Protein AF-A0A536R3E7-F1 (afdb_monomer)

Nearest PDB structures (foldseek):
  7yye-assembly2_B  TM=6.154E-01  e=4.261E-02  Homo sapiens
  7yz8-assembly5_E  TM=5.855E-01  e=5.672E-02  Homo sapiens
  4rci-assembly3_C  TM=5.746E-01  e=7.996E-02  Homo sapiens
  7yye-assembly4_D  TM=5.654E-01  e=6.735E-02  Homo sapiens
  7yz8-assembly11_K  TM=5.691E-01  e=7.131E-02  Homo sapiens

Mean predicted aligned error: 3.0 Å

Solvent-accessible surface area (backbone atoms only — not comparable to full-atom values): 5501 Å² total; per-residue (Å²): 133,62,65,24,30,45,31,41,35,53,63,67,60,49,48,33,33,50,71,61,82,36,55,58,50,65,27,82,75,67,77,90,74,53,65,28,46,31,36,39,25,31,68,96,64,54,28,27,44,29,37,30,34,37,41,54,77,75,49,82,48,101,69,22,29,34,21,43,49,42,77,55,40,67,45,96,63,68,40,57,36,58,85,64,79,29,97,59,76,48,96,51,56,43,81,31,78,64,128

Secondary structure (DSSP, 8-state):
--EEEEEEE-HHHHHHHHHTS--EEEESS--SS-SEEEEEEETTTTEEEEEEEE-----EETTEEEEEEEEEEEEEEEEEGGGGT-SS--SSEEEEE--

Structure (mmCIF, N/CA/C/O backbone):
data_AF-A0A536R3E7-F1
#
_entry.id   AF-A0A536R3E7-F1
#
loop_
_atom_site.group_PDB
_atom_site.id
_atom_site.type_symbol
_atom_site.label_atom_id
_atom_site.label_alt_id
_atom_site.label_comp_id
_atom_site.label_asym_id
_atom_site.label_entity_id
_atom_site.label_seq_id
_atom_site.pdbx_PDB_ins_code
_atom_site.Cartn_x
_atom_site.Cartn_y
_atom_site.Cartn_z
_atom_site.occupancy
_atom_site.B_iso_or_equiv
_atom_site.auth_seq_id
_atom_site.auth_comp_id
_atom_site.auth_asym_id
_atom_site.auth_atom_id
_atom_site.pdbx_PDB_model_num
ATOM 1 N N . MET A 1 1 ? -7.382 -17.157 9.575 1.00 54.38 1 MET A N 1
ATOM 2 C CA . MET A 1 1 ? -7.484 -15.692 9.427 1.00 54.38 1 MET A CA 1
ATOM 3 C C . MET A 1 1 ? -6.561 -15.306 8.294 1.00 54.38 1 MET A C 1
ATOM 5 O O . MET A 1 1 ? -5.419 -15.756 8.303 1.00 54.38 1 MET A O 1
ATOM 9 N N . SER A 1 2 ? -7.065 -14.626 7.272 1.00 70.38 2 SER A N 1
ATOM 10 C CA . SER A 1 2 ? -6.238 -14.140 6.169 1.00 70.38 2 SER A CA 1
ATOM 11 C C . SER A 1 2 ? -5.465 -12.905 6.628 1.00 70.38 2 SER A C 1
ATOM 13 O O . SER A 1 2 ? -5.978 -12.070 7.372 1.00 70.38 2 SER A O 1
ATOM 15 N N . GLU A 1 3 ? -4.195 -12.827 6.244 1.00 88.44 3 GLU A N 1
ATOM 16 C CA . GLU A 1 3 ? -3.344 -11.682 6.554 1.00 88.44 3 GLU A CA 1
ATOM 17 C C . GLU A 1 3 ? -3.345 -10.715 5.370 1.00 88.44 3 GLU A C 1
ATOM 19 O O . GLU A 1 3 ? -3.132 -11.111 4.221 1.00 88.44 3 GLU A O 1
ATOM 24 N N . ALA A 1 4 ? -3.547 -9.436 5.665 1.00 95.69 4 ALA A N 1
ATOM 25 C CA . ALA A 1 4 ? -3.390 -8.340 4.724 1.00 95.69 4 ALA A CA 1
ATOM 26 C C . ALA A 1 4 ? -2.126 -7.537 5.058 1.00 95.69 4 ALA A C 1
ATOM 28 O O . ALA A 1 4 ? -1.440 -7.767 6.058 1.00 95.69 4 ALA A O 1
ATOM 29 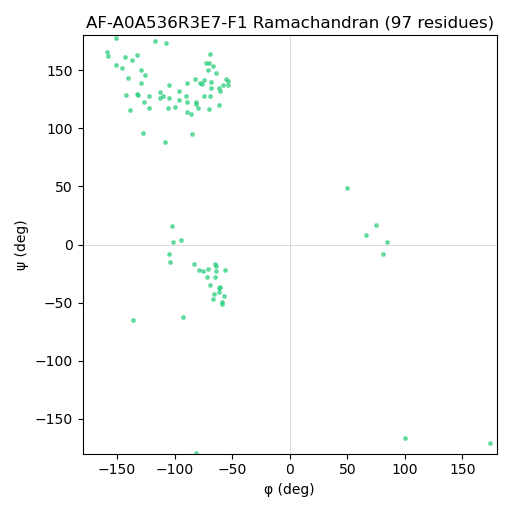N N . ILE A 1 5 ? -1.791 -6.583 4.197 1.00 97.00 5 ILE A N 1
ATOM 30 C CA . ILE A 1 5 ? -0.595 -5.761 4.328 1.00 97.00 5 ILE A CA 1
ATOM 31 C C . ILE A 1 5 ? -1.006 -4.296 4.374 1.00 97.00 5 ILE A C 1
ATOM 33 O O . ILE A 1 5 ? -1.656 -3.811 3.459 1.00 97.00 5 ILE A O 1
ATOM 37 N N . VAL A 1 6 ? -0.558 -3.543 5.374 1.00 97.81 6 VAL A N 1
ATOM 38 C CA . VAL A 1 6 ? -0.508 -2.080 5.256 1.00 97.81 6 VAL A CA 1
ATOM 39 C C . VAL A 1 6 ? 0.809 -1.715 4.589 1.00 97.81 6 VAL A C 1
ATOM 41 O O . VAL A 1 6 ? 1.885 -1.921 5.158 1.00 97.81 6 VAL A O 1
ATOM 44 N N . LEU A 1 7 ? 0.721 -1.203 3.365 1.00 97.88 7 LEU A N 1
ATOM 45 C CA . LEU A 1 7 ? 1.838 -0.873 2.494 1.00 97.88 7 LEU A CA 1
ATOM 46 C C . LEU A 1 7 ? 2.119 0.630 2.549 1.00 97.88 7 LEU A C 1
ATOM 48 O O . LEU A 1 7 ? 1.280 1.438 2.159 1.00 97.88 7 LEU A O 1
ATOM 52 N N . ALA A 1 8 ? 3.316 1.010 2.991 1.00 98.06 8 ALA A N 1
ATOM 53 C CA . ALA A 1 8 ? 3.759 2.396 2.918 1.00 98.06 8 ALA A CA 1
ATOM 54 C C . ALA A 1 8 ? 4.127 2.753 1.478 1.00 98.06 8 ALA A C 1
ATOM 56 O O . ALA A 1 8 ? 4.922 2.051 0.841 1.00 98.06 8 ALA A O 1
ATOM 57 N N . ILE A 1 9 ? 3.554 3.840 0.975 1.00 98.00 9 ILE A N 1
ATOM 58 C CA . ILE A 1 9 ? 3.678 4.269 -0.417 1.00 98.00 9 ILE A CA 1
ATOM 59 C C . ILE A 1 9 ? 3.696 5.803 -0.509 1.00 98.00 9 ILE A C 1
ATOM 61 O O . ILE A 1 9 ? 3.166 6.491 0.363 1.00 98.00 9 ILE A O 1
ATOM 65 N N . SER A 1 10 ? 4.342 6.361 -1.537 1.00 97.50 10 SER A N 1
ATOM 66 C CA . SER A 1 10 ? 4.257 7.802 -1.818 1.00 97.50 10 SER A CA 1
ATOM 67 C C . SER A 1 10 ? 2.885 8.1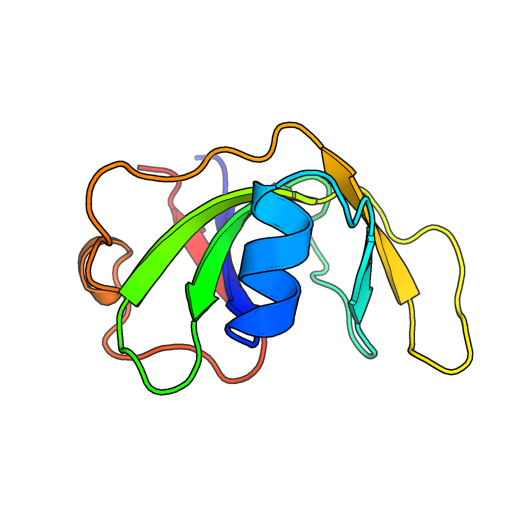67 -2.386 1.00 97.50 10 SER A C 1
ATOM 69 O O . SER A 1 10 ? 2.220 7.326 -2.987 1.00 97.50 10 SER A O 1
ATOM 71 N N . ALA A 1 11 ? 2.476 9.430 -2.236 1.00 97.38 11 ALA A N 1
ATOM 72 C CA . ALA A 1 11 ? 1.206 9.911 -2.780 1.00 97.38 11 ALA A CA 1
ATOM 73 C C . ALA A 1 11 ? 1.115 9.691 -4.301 1.00 97.38 11 ALA A C 1
ATOM 75 O O . ALA A 1 11 ? 0.125 9.156 -4.781 1.00 97.38 11 ALA A O 1
ATOM 76 N N . GLU A 1 12 ? 2.187 10.007 -5.032 1.00 97.50 12 GLU A N 1
ATOM 77 C CA . GLU A 1 12 ? 2.288 9.829 -6.487 1.00 97.50 12 GLU A CA 1
ATOM 78 C C . GLU A 1 12 ? 2.099 8.368 -6.924 1.00 97.50 12 GLU A C 1
ATOM 80 O O . GLU A 1 12 ? 1.286 8.075 -7.795 1.00 97.50 12 GLU A O 1
ATOM 85 N N . ASN A 1 13 ? 2.810 7.423 -6.297 1.00 97.44 13 ASN A N 1
ATOM 86 C CA . ASN A 1 13 ? 2.688 6.013 -6.671 1.00 97.44 13 ASN A CA 1
ATOM 87 C C . ASN A 1 13 ? 1.320 5.442 -6.284 1.00 97.44 13 ASN A C 1
ATOM 89 O O . ASN A 1 13 ? 0.795 4.589 -6.996 1.00 97.44 13 ASN A O 1
ATOM 93 N N . ALA A 1 14 ? 0.755 5.888 -5.159 1.00 97.88 14 ALA A N 1
ATOM 94 C CA . ALA A 1 14 ? -0.575 5.472 -4.742 1.00 97.88 14 ALA A CA 1
ATOM 95 C C . ALA A 1 14 ? -1.639 5.987 -5.719 1.00 97.88 14 ALA A C 1
ATOM 97 O O . ALA A 1 14 ? -2.514 5.220 -6.107 1.00 97.88 14 ALA A O 1
ATOM 98 N N . GLU A 1 15 ? -1.523 7.240 -6.164 1.00 97.81 15 GLU A N 1
ATOM 99 C CA . GLU A 1 15 ? -2.396 7.824 -7.181 1.00 97.81 15 GLU A CA 1
ATOM 100 C C . GLU A 1 15 ? -2.326 7.032 -8.488 1.00 97.81 15 GLU A C 1
ATOM 102 O O . GLU A 1 15 ? -3.358 6.558 -8.952 1.00 97.81 15 GLU A O 1
ATOM 107 N N . ALA A 1 16 ? -1.118 6.781 -9.004 1.00 98.19 16 ALA A N 1
ATOM 108 C CA . ALA A 1 16 ? -0.912 6.036 -10.245 1.00 98.19 16 ALA A CA 1
ATOM 109 C C . ALA A 1 16 ? -1.450 4.592 -10.180 1.00 98.19 16 ALA A C 1
ATOM 111 O O . ALA A 1 16 ? -1.994 4.075 -11.153 1.00 98.19 16 ALA A O 1
ATOM 112 N N . ILE A 1 17 ? -1.322 3.917 -9.031 1.00 98.00 17 ILE A N 1
ATOM 113 C CA . ILE A 1 17 ? -1.916 2.585 -8.833 1.00 98.00 17 ILE A CA 1
ATOM 114 C C . ILE A 1 17 ? -3.445 2.669 -8.836 1.00 98.00 17 ILE A C 1
ATOM 116 O O . ILE A 1 17 ? -4.117 1.862 -9.474 1.00 98.00 17 ILE A O 1
ATOM 120 N N . LEU A 1 18 ? -4.005 3.629 -8.101 1.00 97.81 18 LEU A N 1
ATOM 121 C CA . LEU A 1 18 ? -5.448 3.752 -7.908 1.00 97.81 18 LEU A CA 1
ATOM 122 C C . LEU A 1 18 ? -6.180 4.305 -9.137 1.00 97.81 18 LEU A C 1
ATOM 124 O O . LEU A 1 18 ? -7.382 4.075 -9.257 1.00 97.81 18 LEU A O 1
ATOM 128 N N . SER A 1 19 ? -5.486 5.021 -10.025 1.00 96.94 19 SER A N 1
ATOM 129 C CA . SER A 1 19 ? -5.985 5.440 -11.341 1.00 96.94 19 SER A CA 1
ATOM 130 C C . SER A 1 19 ? -5.834 4.351 -12.410 1.00 96.94 19 SER A C 1
ATOM 132 O O . SER A 1 19 ? -6.484 4.423 -13.449 1.00 96.94 19 SER A O 1
ATOM 134 N N . GLY A 1 20 ? -5.006 3.331 -12.158 1.00 95.81 20 GLY A N 1
ATOM 135 C CA . GLY A 1 20 ? -4.688 2.273 -13.118 1.00 95.81 20 GLY A CA 1
ATOM 136 C C . GLY A 1 20 ? -3.562 2.624 -14.096 1.00 95.81 20 GLY A C 1
ATOM 137 O O . GLY A 1 20 ? -3.216 1.795 -14.932 1.00 95.81 20 GLY A O 1
ATOM 138 N N . GLU A 1 21 ? -2.946 3.803 -13.978 1.00 96.88 21 GLU A N 1
ATOM 139 C CA . GLU A 1 21 ? -1.753 4.188 -14.751 1.00 96.88 21 GLU A CA 1
ATOM 140 C C . GLU A 1 21 ? -0.535 3.312 -14.430 1.00 96.88 21 GLU A C 1
ATOM 142 O O . GLU A 1 21 ? 0.399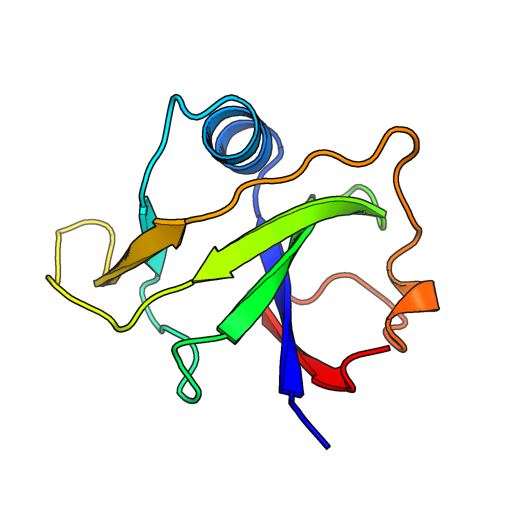 3.202 -15.227 1.00 96.88 21 GLU A O 1
ATOM 147 N N . ARG A 1 22 ? -0.535 2.684 -13.251 1.00 94.94 22 ARG A N 1
ATOM 148 C CA . ARG A 1 22 ? 0.532 1.810 -12.780 1.00 94.94 22 ARG A CA 1
ATOM 149 C C . ARG A 1 22 ? -0.004 0.452 -12.351 1.00 94.94 22 ARG A C 1
ATOM 151 O O . ARG A 1 22 ? -0.773 0.336 -11.403 1.00 94.94 22 ARG A O 1
ATOM 158 N N . ASP A 1 23 ? 0.527 -0.587 -12.980 1.00 96.00 23 ASP A N 1
ATOM 159 C CA . ASP A 1 23 ? 0.169 -1.991 -12.761 1.00 96.00 23 ASP A CA 1
ATOM 160 C C . ASP A 1 23 ? 1.174 -2.756 -11.880 1.00 96.00 23 ASP A C 1
ATOM 162 O O . ASP A 1 23 ? 1.025 -3.959 -11.672 1.00 96.00 23 ASP A O 1
ATOM 166 N N . ARG A 1 24 ? 2.225 -2.092 -11.374 1.00 95.75 24 ARG A N 1
ATOM 167 C CA . ARG A 1 24 ? 3.311 -2.737 -10.612 1.00 95.75 24 ARG A CA 1
ATOM 168 C C . ARG A 1 24 ? 3.830 -1.898 -9.448 1.00 95.75 24 ARG A C 1
ATOM 170 O O . ARG A 1 24 ? 4.298 -0.774 -9.644 1.00 95.75 24 ARG A O 1
ATOM 177 N N . ASP A 1 25 ? 3.904 -2.477 -8.254 1.00 95.50 25 ASP A N 1
ATOM 178 C CA . ASP A 1 25 ? 4.672 -1.925 -7.129 1.00 95.50 25 ASP A CA 1
ATOM 179 C C . ASP A 1 25 ? 6.108 -2.467 -7.175 1.00 95.50 25 ASP A C 1
ATOM 181 O O . ASP A 1 25 ? 6.323 -3.632 -7.493 1.00 95.50 25 ASP A O 1
ATOM 185 N N . HIS A 1 26 ? 7.110 -1.628 -6.910 1.00 94.81 26 HIS A N 1
ATOM 186 C CA . HIS A 1 26 ? 8.514 -2.054 -6.956 1.00 94.81 26 HIS A CA 1
ATOM 187 C C . HIS A 1 26 ? 9.115 -2.034 -5.553 1.00 94.81 26 HIS A C 1
ATOM 189 O O . HIS A 1 26 ? 9.082 -1.008 -4.871 1.00 94.81 26 HIS A O 1
ATOM 195 N N . ARG A 1 27 ? 9.690 -3.162 -5.120 1.00 93.75 27 ARG A N 1
ATOM 196 C CA . ARG A 1 27 ? 10.239 -3.329 -3.767 1.00 93.75 27 ARG A CA 1
ATOM 197 C C . ARG A 1 27 ? 11.623 -3.950 -3.799 1.00 93.75 27 ARG A C 1
ATOM 199 O O . ARG A 1 27 ? 11.825 -5.029 -4.342 1.00 93.75 27 ARG A O 1
ATOM 206 N N . ARG A 1 28 ? 12.579 -3.333 -3.098 1.00 93.06 28 ARG A N 1
ATOM 207 C CA . ARG A 1 28 ? 13.886 -3.965 -2.838 1.00 93.06 28 ARG A CA 1
ATOM 208 C C . ARG A 1 28 ? 13.738 -5.254 -2.021 1.00 93.06 28 ARG A C 1
ATOM 210 O O . ARG A 1 28 ? 14.397 -6.243 -2.318 1.00 93.06 28 ARG A O 1
ATOM 217 N N . PHE A 1 29 ? 12.861 -5.231 -1.018 1.00 92.62 29 PHE A N 1
ATOM 218 C CA . PHE A 1 29 ? 12.540 -6.370 -0.158 1.00 92.62 29 PHE A CA 1
ATOM 219 C C . PHE A 1 29 ? 11.018 -6.570 -0.142 1.00 92.62 29 PHE A C 1
ATOM 221 O O . PHE A 1 29 ? 10.329 -5.846 0.586 1.00 92.62 29 PHE A O 1
ATOM 228 N N . PRO A 1 30 ? 10.480 -7.472 -0.979 1.00 93.12 30 PRO A N 1
ATOM 229 C CA . PRO A 1 30 ? 9.044 -7.703 -1.045 1.00 93.12 30 PRO A CA 1
ATOM 230 C C . PRO A 1 30 ? 8.519 -8.402 0.224 1.00 93.12 30 PRO A C 1
ATOM 232 O O . PRO A 1 30 ? 9.285 -9.076 0.924 1.00 93.12 30 PRO A O 1
ATOM 235 N N . PRO A 1 31 ? 7.218 -8.259 0.539 1.00 94.06 31 PRO A N 1
ATOM 236 C CA . PRO A 1 31 ? 6.558 -9.099 1.530 1.00 94.06 31 PRO A CA 1
ATOM 237 C C . PRO A 1 31 ? 6.749 -10.588 1.221 1.00 94.06 31 PRO A C 1
ATOM 239 O O . PRO A 1 31 ? 6.718 -11.005 0.069 1.00 94.06 31 PRO A O 1
ATOM 242 N N . LYS A 1 32 ? 6.956 -11.395 2.263 1.00 93.38 32 LYS A N 1
ATOM 243 C CA . LYS A 1 32 ? 7.174 -12.846 2.135 1.00 93.38 32 LYS A CA 1
ATOM 244 C C . LYS A 1 32 ? 5.881 -13.634 1.913 1.00 93.38 32 LYS A C 1
ATOM 246 O O . LYS A 1 32 ? 5.947 -14.767 1.459 1.00 93.38 32 LYS A O 1
ATOM 251 N N . LYS A 1 33 ? 4.735 -13.063 2.289 1.00 93.88 33 LYS A N 1
ATOM 252 C CA . LYS A 1 33 ? 3.412 -13.678 2.150 1.00 93.88 33 LYS A CA 1
ATOM 253 C C . LYS A 1 33 ? 2.663 -12.940 1.043 1.00 93.88 33 LYS A C 1
ATOM 255 O O . LYS A 1 33 ? 2.027 -11.921 1.298 1.00 93.88 33 LYS A O 1
ATOM 260 N N . LEU A 1 34 ? 2.852 -13.409 -0.184 1.00 93.69 34 LEU A N 1
ATOM 261 C CA . LEU A 1 34 ? 2.197 -12.933 -1.401 1.00 93.69 34 LEU A CA 1
ATOM 262 C C . LEU A 1 34 ? 1.615 -14.158 -2.133 1.00 93.69 34 LEU A C 1
ATOM 264 O O . LEU A 1 34 ? 2.190 -15.236 -1.990 1.00 93.69 34 LEU A O 1
ATOM 268 N N . PRO A 1 35 ? 0.509 -14.021 -2.885 1.00 95.25 35 PRO A N 1
ATOM 269 C CA . PRO A 1 35 ? -0.262 -12.796 -3.102 1.00 95.25 35 PRO A CA 1
ATOM 270 C C . PRO A 1 35 ? -1.048 -12.356 -1.855 1.00 95.25 35 PRO A C 1
ATOM 272 O O . PRO A 1 35 ? -1.452 -13.184 -1.042 1.00 95.25 35 PRO A O 1
ATOM 275 N N . ALA A 1 36 ? -1.263 -11.048 -1.695 1.00 96.31 36 ALA A N 1
ATOM 276 C CA . ALA A 1 36 ? -1.975 -10.497 -0.538 1.00 96.31 36 ALA A CA 1
ATOM 277 C C . ALA A 1 36 ? -2.714 -9.193 -0.862 1.00 96.31 36 ALA A C 1
ATOM 279 O O . ALA A 1 36 ? -2.315 -8.437 -1.753 1.00 96.31 36 ALA A O 1
ATOM 280 N N . ARG A 1 37 ? -3.769 -8.891 -0.094 1.00 97.56 37 ARG A N 1
ATOM 281 C CA . ARG A 1 37 ? -4.381 -7.557 -0.093 1.00 97.56 37 ARG A CA 1
ATOM 282 C C . ARG A 1 37 ? -3.424 -6.551 0.539 1.00 97.56 37 ARG A C 1
ATOM 284 O O . ARG A 1 37 ? -2.857 -6.808 1.598 1.00 97.56 37 ARG A O 1
ATOM 291 N N . ALA A 1 38 ? -3.274 -5.401 -0.104 1.00 98.00 38 ALA A N 1
ATOM 292 C CA . ALA A 1 38 ? -2.451 -4.298 0.350 1.00 98.00 38 ALA A CA 1
ATOM 293 C C . ALA A 1 38 ? -3.283 -3.021 0.513 1.00 98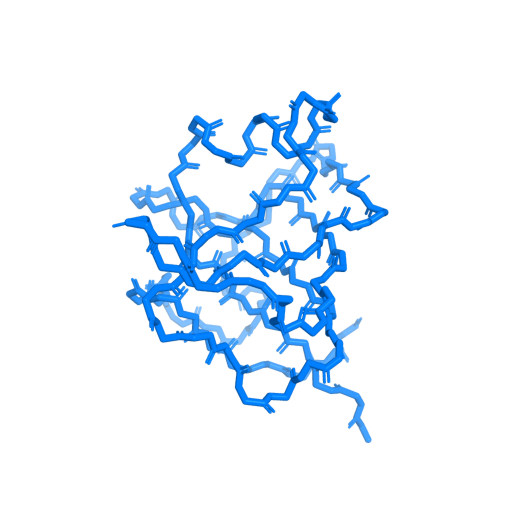.00 38 ALA A C 1
ATOM 295 O O . ALA A 1 38 ? -3.811 -2.482 -0.45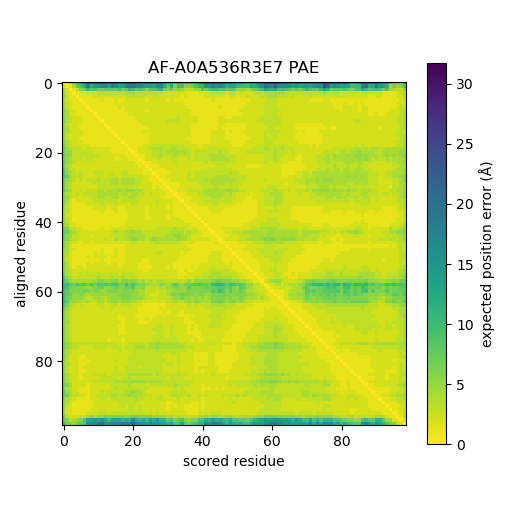6 1.00 98.00 38 ALA A O 1
ATOM 296 N N . TYR A 1 39 ? -3.351 -2.515 1.738 1.00 98.38 39 TYR A N 1
ATOM 297 C CA . TYR A 1 39 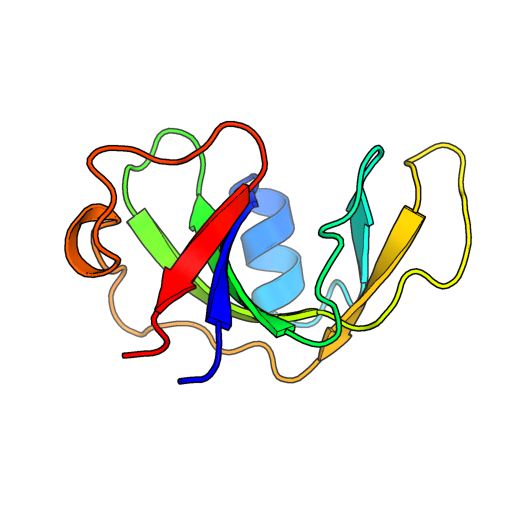? -3.879 -1.205 2.090 1.00 98.38 39 TYR A CA 1
ATOM 298 C C . TYR A 1 39 ? -2.808 -0.140 1.845 1.00 98.38 39 TYR A C 1
ATOM 300 O O . TYR A 1 39 ? -1.720 -0.194 2.422 1.00 98.38 39 TYR A O 1
ATOM 308 N N . LEU A 1 40 ? -3.101 0.832 0.986 1.00 98.38 40 LEU A N 1
ATOM 309 C CA . LEU A 1 40 ? -2.151 1.845 0.529 1.00 98.38 40 LEU A CA 1
ATOM 310 C C . LEU A 1 40 ? -2.089 3.017 1.517 1.00 98.38 40 LEU A C 1
ATOM 312 O O . LEU A 1 40 ? -2.904 3.940 1.457 1.00 98.38 40 LEU A O 1
ATOM 316 N N . ALA A 1 41 ? -1.116 2.972 2.429 1.00 98.44 41 ALA A N 1
ATOM 317 C CA . ALA A 1 41 ? -0.855 4.013 3.418 1.00 98.44 41 ALA A CA 1
ATOM 318 C C . ALA A 1 41 ? 0.115 5.068 2.868 1.00 98.44 41 ALA A C 1
ATOM 320 O O . ALA A 1 41 ? 1.297 4.786 2.644 1.00 98.44 41 ALA A O 1
ATOM 321 N N . VAL A 1 42 ? -0.365 6.301 2.688 1.00 98.19 42 VAL A N 1
ATOM 322 C CA . VAL A 1 42 ? 0.447 7.380 2.111 1.00 98.19 42 VAL A CA 1
ATOM 323 C C . VAL A 1 42 ? 1.380 7.958 3.167 1.00 98.19 42 VAL A C 1
ATOM 325 O O . VAL A 1 42 ? 0.934 8.531 4.164 1.00 98.19 42 VAL A O 1
ATOM 328 N N . VAL A 1 43 ? 2.688 7.833 2.948 1.00 96.31 43 VAL A N 1
ATOM 329 C CA . VAL A 1 43 ? 3.713 8.317 3.885 1.00 96.31 43 VAL A CA 1
ATOM 330 C C . VAL A 1 43 ? 3.509 9.794 4.238 1.00 96.31 43 VAL A C 1
ATOM 332 O O . VAL A 1 43 ? 3.192 10.614 3.384 1.00 96.31 43 VAL A O 1
ATOM 335 N N . GLY A 1 44 ? 3.665 10.128 5.521 1.00 94.12 44 GLY A N 1
ATOM 336 C CA . GLY A 1 44 ? 3.481 11.493 6.030 1.00 94.12 44 GLY A CA 1
ATOM 337 C C . GLY A 1 44 ? 2.031 11.916 6.298 1.00 94.12 44 GLY A C 1
ATOM 338 O O . GLY A 1 44 ? 1.831 12.952 6.915 1.00 94.12 44 GLY A O 1
ATOM 339 N N . THR A 1 45 ? 1.026 11.120 5.908 1.00 95.31 45 THR A N 1
ATOM 340 C CA . THR A 1 45 ? -0.399 11.504 6.053 1.00 95.31 45 THR A CA 1
ATOM 341 C C . THR A 1 45 ? -1.134 10.812 7.201 1.00 95.31 45 THR A C 1
ATOM 343 O O . THR A 1 45 ? -2.251 11.190 7.541 1.00 95.31 45 THR A O 1
ATOM 346 N N . GLY A 1 46 ? -0.565 9.738 7.756 1.00 95.81 46 GLY A N 1
ATOM 347 C CA . GLY A 1 46 ? -1.256 8.892 8.739 1.00 95.81 46 GLY A CA 1
ATOM 348 C C . GLY A 1 46 ? -2.468 8.122 8.189 1.00 95.81 46 GLY A C 1
ATOM 349 O O . GLY A 1 46 ? -3.181 7.505 8.977 1.00 95.81 46 GLY A O 1
ATOM 350 N N . SER A 1 47 ? -2.701 8.137 6.871 1.00 97.88 47 SER A N 1
ATOM 351 C CA . SER A 1 47 ? -3.948 7.675 6.256 1.00 97.88 47 SER A CA 1
ATOM 352 C C . SER A 1 47 ? -3.737 6.618 5.168 1.00 97.88 47 SER A C 1
ATOM 354 O O . SER A 1 47 ? -2.767 6.653 4.407 1.00 97.88 47 SER A O 1
ATOM 356 N N . VAL A 1 48 ? -4.692 5.695 5.077 1.00 98.38 48 VAL A N 1
ATOM 357 C CA . VAL A 1 48 ? -4.891 4.737 3.988 1.00 98.38 48 VAL A CA 1
ATOM 358 C C . VAL A 1 48 ? -5.933 5.291 3.024 1.00 98.38 48 VAL A C 1
ATOM 360 O O . VAL A 1 48 ? -7.059 5.588 3.423 1.00 98.38 48 VAL A O 1
ATOM 363 N N . ILE A 1 49 ? -5.580 5.405 1.746 1.00 98.38 49 ILE A N 1
ATOM 364 C CA . ILE A 1 49 ? -6.438 6.054 0.735 1.00 98.38 49 ILE A CA 1
ATOM 365 C C . ILE A 1 49 ? -7.142 5.067 -0.206 1.00 98.38 49 ILE A C 1
ATOM 367 O O . ILE A 1 49 ? -7.991 5.451 -1.012 1.00 98.38 49 ILE A O 1
ATOM 371 N N . GLY A 1 50 ? -6.788 3.791 -0.117 1.00 98.12 50 GLY A N 1
ATOM 372 C CA . GLY A 1 50 ? -7.321 2.741 -0.965 1.00 98.12 50 GLY A CA 1
ATOM 373 C C . GLY A 1 50 ? -6.614 1.419 -0.726 1.00 98.12 50 GLY A C 1
ATOM 374 O O . GLY A 1 50 ? -5.806 1.279 0.195 1.00 98.12 50 GLY A O 1
ATOM 375 N N . GLU A 1 51 ? -6.912 0.458 -1.582 1.00 98.31 51 GLU A N 1
ATOM 376 C CA . GLU A 1 51 ? -6.375 -0.893 -1.514 1.00 98.31 51 GLU A CA 1
ATOM 377 C C . GLU A 1 51 ? -6.113 -1.461 -2.909 1.00 98.31 51 GLU A C 1
ATOM 379 O O . GLU A 1 51 ? -6.637 -0.976 -3.913 1.00 98.31 51 GLU A O 1
ATOM 384 N N . CYS A 1 52 ? -5.294 -2.502 -2.967 1.00 98.00 52 CYS A N 1
ATOM 385 C CA . CYS A 1 52 ? -5.112 -3.340 -4.143 1.00 98.00 52 CYS A CA 1
ATOM 386 C C . CYS A 1 52 ? -4.734 -4.766 -3.725 1.00 98.00 52 CYS A C 1
ATOM 388 O O . CYS A 1 52 ? -4.576 -5.064 -2.540 1.00 98.00 52 CYS A O 1
ATOM 390 N N . HIS A 1 53 ? -4.5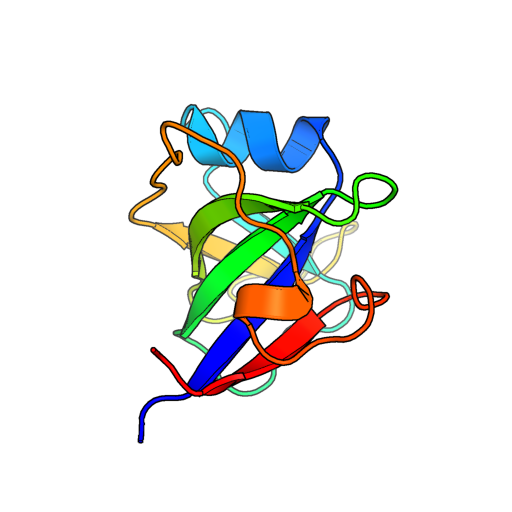77 -5.666 -4.689 1.00 97.50 53 HIS A N 1
ATOM 391 C CA . HIS A 1 53 ? -3.939 -6.962 -4.483 1.00 97.50 53 HIS A CA 1
ATOM 392 C C . HIS A 1 53 ? -2.534 -6.950 -5.084 1.00 97.50 53 HIS A C 1
ATOM 39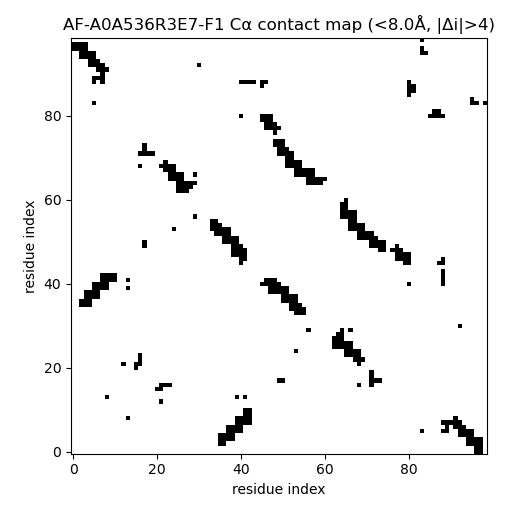4 O O . HIS A 1 53 ? -2.372 -6.659 -6.270 1.00 97.50 53 HIS A O 1
ATOM 400 N N . LEU A 1 54 ? -1.542 -7.303 -4.266 1.00 96.88 54 LEU A N 1
ATOM 401 C CA . LEU A 1 54 ? -0.167 -7.534 -4.698 1.00 96.88 54 LEU A CA 1
ATOM 402 C C . LEU A 1 54 ? 0.015 -9.006 -5.066 1.00 96.88 54 LEU A C 1
ATOM 404 O O . LEU A 1 54 ? -0.312 -9.887 -4.270 1.00 96.88 54 LEU A O 1
ATOM 408 N N . GLY A 1 55 ? 0.544 -9.254 -6.260 1.00 96.69 55 GLY A N 1
ATOM 409 C CA . GLY A 1 55 ? 0.966 -10.566 -6.738 1.00 96.69 55 GLY A CA 1
ATOM 410 C C . GLY A 1 55 ? 2.349 -10.973 -6.230 1.00 96.69 55 GLY A C 1
ATOM 411 O O . GLY A 1 55 ? 3.009 -10.234 -5.498 1.00 96.69 55 GLY A O 1
ATOM 412 N N . GLU A 1 56 ? 2.793 -12.160 -6.637 1.00 96.25 56 GLU A N 1
ATOM 413 C CA . GLU A 1 56 ? 4.139 -12.659 -6.347 1.00 96.25 56 GLU A CA 1
ATOM 414 C C . GLU A 1 56 ? 5.228 -11.836 -7.068 1.00 96.25 56 GLU A C 1
ATOM 416 O O . GLU A 1 56 ? 4.962 -11.238 -8.114 1.00 96.25 56 GLU A O 1
ATOM 421 N N . PRO A 1 57 ? 6.465 -11.783 -6.537 1.00 95.19 57 PRO A N 1
ATOM 422 C CA . PRO A 1 57 ? 7.580 -11.129 -7.217 1.00 95.19 57 PRO A CA 1
ATOM 423 C C . PRO A 1 57 ? 7.899 -11.786 -8.564 1.00 95.19 57 PRO A C 1
ATOM 425 O O . PRO A 1 57 ? 8.285 -12.949 -8.605 1.00 95.19 57 PRO A O 1
ATOM 428 N N . GLU A 1 58 ? 7.806 -11.032 -9.661 1.00 92.94 58 GLU A N 1
ATOM 429 C CA . GLU A 1 58 ? 8.068 -11.573 -11.004 1.00 92.94 58 GLU A CA 1
ATOM 430 C C . GLU A 1 58 ? 9.524 -11.381 -11.442 1.00 92.94 58 GLU A C 1
ATOM 432 O O . GLU A 1 58 ? 10.254 -12.332 -11.711 1.00 92.94 58 GLU A O 1
ATOM 437 N N . ARG A 1 59 ? 9.959 -10.120 -11.562 1.00 90.00 59 ARG A N 1
ATOM 438 C CA . ARG A 1 59 ? 11.262 -9.750 -12.135 1.00 90.00 59 ARG A CA 1
ATOM 439 C C . ARG A 1 59 ? 12.004 -8.815 -11.198 1.00 90.00 59 ARG A C 1
ATOM 441 O O . ARG A 1 59 ? 11.412 -7.878 -10.662 1.00 90.00 59 ARG A O 1
ATOM 448 N N . ASN A 1 60 ? 13.308 -9.029 -11.051 1.00 92.31 60 ASN A N 1
ATOM 449 C CA . ASN A 1 60 ? 14.184 -8.096 -10.355 1.00 92.31 60 ASN A CA 1
ATOM 450 C C . ASN A 1 60 ? 14.739 -7.071 -11.355 1.00 92.31 60 ASN A C 1
ATOM 452 O O . ASN A 1 60 ? 15.338 -7.433 -12.365 1.00 92.31 60 ASN A O 1
ATOM 456 N N . THR A 1 61 ? 14.494 -5.793 -11.090 1.00 91.12 61 THR A N 1
ATOM 457 C CA . THR A 1 61 ? 14.892 -4.663 -11.934 1.00 91.12 61 THR A CA 1
ATOM 458 C C . THR A 1 61 ? 15.875 -3.767 -11.182 1.00 91.12 61 THR A C 1
ATOM 460 O O . THR A 1 61 ? 16.069 -3.911 -9.977 1.00 91.12 61 THR A O 1
ATOM 463 N N . ALA A 1 62 ? 16.414 -2.741 -11.846 1.00 91.00 62 ALA A N 1
ATOM 464 C CA . ALA A 1 62 ? 17.187 -1.695 -11.169 1.00 91.00 62 ALA A CA 1
ATOM 465 C C . ALA A 1 62 ? 16.409 -0.998 -10.027 1.00 91.00 62 ALA A C 1
ATOM 467 O O . ALA A 1 62 ? 17.016 -0.435 -9.119 1.00 91.00 62 ALA A O 1
ATOM 468 N N . LYS A 1 63 ? 15.068 -1.054 -10.045 1.00 87.00 63 LYS A N 1
ATOM 469 C CA . LYS A 1 63 ? 14.178 -0.485 -9.018 1.00 87.00 63 LYS A CA 1
ATOM 470 C C . LYS A 1 63 ? 13.756 -1.508 -7.945 1.00 87.00 63 LYS A C 1
ATOM 472 O O . LYS A 1 63 ? 12.971 -1.173 -7.061 1.00 87.00 63 LYS A O 1
ATOM 477 N N . GLY A 1 64 ? 14.273 -2.739 -8.000 1.00 93.75 64 GLY A N 1
ATOM 478 C CA . GLY A 1 64 ? 13.896 -3.863 -7.139 1.00 93.75 64 GLY A CA 1
ATOM 479 C C . GLY A 1 64 ? 12.931 -4.843 -7.812 1.00 93.75 64 GLY A C 1
ATOM 480 O O . GLY A 1 64 ? 12.737 -4.811 -9.030 1.00 93.75 64 GLY A O 1
ATOM 481 N N . TRP A 1 65 ? 12.330 -5.718 -7.009 1.00 96.44 65 TRP A N 1
ATOM 482 C CA . TRP A 1 65 ? 11.345 -6.701 -7.450 1.00 96.44 65 TRP A CA 1
ATOM 483 C C . TRP A 1 65 ? 10.041 -6.030 -7.862 1.00 96.44 65 TRP A C 1
ATOM 485 O O . TRP A 1 65 ? 9.474 -5.258 -7.088 1.00 96.44 65 TRP A O 1
ATOM 495 N N . ALA A 1 66 ? 9.567 -6.347 -9.062 1.00 96.19 66 ALA A N 1
ATOM 496 C CA . ALA A 1 66 ? 8.258 -5.945 -9.544 1.00 96.19 66 ALA A CA 1
ATOM 497 C C . ALA A 1 66 ? 7.175 -6.883 -8.990 1.00 96.19 66 ALA A C 1
ATOM 499 O O . ALA A 1 66 ? 7.229 -8.095 -9.206 1.00 96.19 66 ALA A O 1
ATOM 500 N N . LEU A 1 67 ? 6.206 -6.301 -8.287 1.00 96.81 67 LEU A N 1
ATOM 501 C CA . LEU A 1 67 ? 5.011 -6.952 -7.764 1.00 96.81 67 LEU A CA 1
ATOM 502 C C . LEU A 1 67 ? 3.814 -6.531 -8.625 1.00 96.81 67 LEU A C 1
ATOM 504 O O . LEU A 1 67 ? 3.501 -5.335 -8.646 1.00 96.81 67 LEU A O 1
ATOM 508 N N . PRO A 1 68 ? 3.139 -7.457 -9.325 1.00 97.44 68 PRO A N 1
ATOM 509 C CA . PRO A 1 68 ? 1.920 -7.149 -10.061 1.00 97.44 68 PRO A CA 1
ATOM 510 C C . PRO A 1 68 ? 0.849 -6.581 -9.134 1.00 97.44 68 PRO A C 1
ATOM 512 O O . PRO A 1 68 ? 0.644 -7.080 -8.027 1.00 97.44 68 PRO A O 1
ATOM 515 N N . VAL A 1 69 ? 0.153 -5.549 -9.589 1.00 97.75 69 VAL A N 1
ATOM 516 C CA . VAL A 1 69 ? -0.954 -4.918 -8.879 1.00 97.75 69 VAL A CA 1
ATOM 517 C C . VAL A 1 69 ? -2.240 -5.228 -9.620 1.00 97.75 69 VAL A C 1
ATOM 519 O O . VAL A 1 69 ? -2.364 -4.987 -10.817 1.00 97.75 69 VAL A O 1
ATOM 522 N N . THR A 1 70 ? -3.227 -5.743 -8.897 1.00 97.69 70 THR A N 1
ATOM 523 C CA . THR A 1 70 ? -4.563 -5.997 -9.441 1.00 97.69 70 THR A CA 1
ATOM 524 C C . THR A 1 70 ? -5.638 -5.459 -8.509 1.00 97.69 70 THR A C 1
ATOM 526 O O . THR A 1 70 ? -5.380 -5.173 -7.340 1.00 97.69 70 THR A O 1
ATOM 529 N N . LYS A 1 71 ? -6.859 -5.311 -9.034 1.00 97.12 71 LYS A N 1
ATOM 530 C CA . LYS A 1 71 ? -8.038 -4.841 -8.287 1.00 97.12 71 LYS A CA 1
ATOM 531 C C . LYS A 1 71 ? -7.785 -3.549 -7.478 1.00 97.12 71 LYS A C 1
ATOM 533 O O . LYS A 1 71 ? -8.105 -3.527 -6.289 1.00 97.12 71 LYS A O 1
ATOM 538 N N . PRO A 1 72 ? -7.198 -2.491 -8.074 1.00 97.94 72 PRO A N 1
ATOM 539 C CA . PRO A 1 72 ? -7.053 -1.226 -7.369 1.00 97.94 72 PRO A CA 1
ATOM 540 C C . PRO A 1 72 ? -8.435 -0.668 -7.015 1.00 97.94 72 PRO A C 1
ATOM 542 O O . PRO A 1 72 ? -9.353 -0.663 -7.837 1.00 97.94 72 PRO A O 1
ATOM 545 N N . ARG A 1 73 ? -8.587 -0.196 -5.780 1.00 97.94 73 ARG A N 1
ATOM 546 C CA . ARG A 1 73 ? -9.821 0.406 -5.283 1.00 97.94 73 ARG A CA 1
ATOM 547 C C . ARG A 1 73 ? -9.502 1.621 -4.431 1.00 97.94 73 ARG A C 1
ATOM 549 O O . ARG A 1 73 ? -8.941 1.512 -3.343 1.00 97.94 73 ARG A O 1
ATOM 556 N N . ARG A 1 74 ? -9.932 2.790 -4.902 1.00 98.25 74 ARG A N 1
ATOM 557 C CA . ARG A 1 74 ? -9.867 4.035 -4.133 1.00 98.25 74 ARG A CA 1
ATOM 558 C C . ARG A 1 74 ? -10.983 4.081 -3.098 1.00 98.25 74 ARG A C 1
ATOM 560 O O . ARG A 1 74 ? -12.127 3.722 -3.383 1.00 98.25 74 ARG A O 1
ATOM 567 N N . TYR A 1 75 ? -10.669 4.562 -1.902 1.00 97.44 75 TYR A N 1
ATOM 568 C CA . TYR A 1 75 ? -11.692 4.870 -0.914 1.00 97.44 75 TYR A CA 1
ATOM 569 C C . TYR A 1 75 ? -12.293 6.245 -1.168 1.00 97.44 75 TYR A C 1
ATOM 571 O O . TYR A 1 75 ? -11.591 7.196 -1.498 1.00 97.44 75 TYR A O 1
ATOM 579 N N . ARG A 1 76 ? -13.605 6.364 -0.950 1.00 96.06 76 ARG A N 1
ATOM 580 C CA . ARG A 1 76 ? -14.297 7.659 -1.004 1.00 96.06 76 ARG A CA 1
ATOM 581 C C . ARG A 1 76 ? -13.748 8.642 0.034 1.00 96.06 76 ARG A C 1
ATOM 583 O O . ARG A 1 76 ? -13.652 9.831 -0.240 1.00 96.06 76 ARG A O 1
ATOM 590 N N . THR A 1 77 ? -13.392 8.129 1.208 1.00 96.75 77 THR A N 1
ATOM 591 C CA . THR A 1 77 ? -12.809 8.893 2.311 1.00 96.75 77 THR A CA 1
ATOM 592 C C . THR A 1 77 ? -11.580 8.135 2.814 1.00 96.75 77 THR A C 1
ATOM 594 O O . THR A 1 77 ? -11.702 6.931 3.069 1.00 96.75 77 THR A O 1
ATOM 597 N N . PRO A 1 78 ? -10.409 8.788 2.942 1.00 97.31 78 PRO A N 1
ATOM 598 C CA . PRO A 1 78 ? -9.236 8.177 3.556 1.00 97.31 78 PRO A CA 1
ATOM 599 C C . PRO A 1 78 ? -9.544 7.662 4.962 1.00 97.31 78 PRO A C 1
ATOM 601 O O . PRO A 1 78 ? -10.282 8.299 5.712 1.00 97.31 78 PRO A O 1
ATOM 604 N N . ARG A 1 79 ? -8.969 6.514 5.318 1.00 97.88 79 ARG A N 1
ATOM 605 C CA . ARG A 1 79 ? -9.114 5.903 6.644 1.00 97.88 79 ARG A CA 1
ATOM 606 C C . ARG A 1 79 ? -7.830 6.098 7.445 1.00 97.88 79 ARG A C 1
ATOM 608 O O . ARG A 1 79 ? -6.757 5.919 6.867 1.00 97.88 79 ARG A O 1
ATOM 615 N N . PRO A 1 80 ? -7.881 6.443 8.738 1.00 97.88 80 PRO A N 1
ATOM 616 C CA . PRO A 1 80 ? -6.675 6.535 9.547 1.00 97.88 80 PRO A CA 1
ATOM 617 C C . PRO A 1 80 ? -6.005 5.161 9.679 1.00 97.88 80 PRO A C 1
ATOM 619 O O . PRO A 1 80 ? -6.654 4.118 9.708 1.00 97.88 80 PRO A O 1
ATOM 622 N N . VAL A 1 81 ? -4.675 5.147 9.774 1.00 96.88 81 VAL A N 1
ATOM 623 C CA . VAL A 1 81 ? -3.897 3.900 9.881 1.00 96.88 81 VAL A CA 1
ATOM 624 C C . VAL A 1 81 ? -4.188 3.118 11.177 1.00 96.88 81 VAL A C 1
ATOM 626 O O . VAL A 1 81 ? -3.950 1.913 11.242 1.00 96.88 81 VAL A O 1
ATOM 629 N N . THR A 1 82 ? -4.760 3.787 12.180 1.00 97.06 82 THR A N 1
ATOM 630 C CA . THR A 1 82 ? -5.214 3.194 13.446 1.00 97.06 82 THR A CA 1
ATOM 631 C C . THR A 1 82 ? -6.360 2.206 13.268 1.00 97.06 82 THR A C 1
ATOM 633 O O . THR A 1 82 ? -6.426 1.247 14.031 1.00 97.06 82 THR A O 1
ATOM 636 N N . ASP A 1 83 ? -7.188 2.362 12.230 1.00 96.50 83 ASP A N 1
ATOM 637 C CA . ASP A 1 83 ? -8.270 1.416 11.909 1.00 96.50 83 ASP A CA 1
ATOM 638 C C . ASP A 1 83 ? -7.730 0.033 11.511 1.00 96.50 83 ASP A C 1
ATOM 640 O O . ASP A 1 83 ? -8.455 -0.954 11.539 1.00 96.50 83 ASP A O 1
ATOM 644 N N . TYR A 1 84 ? -6.440 -0.047 11.168 1.00 95.69 84 TYR A N 1
ATOM 645 C CA . TYR A 1 84 ? -5.736 -1.279 10.806 1.00 95.69 84 TYR A CA 1
ATOM 646 C C . TYR A 1 84 ? -4.851 -1.805 11.949 1.00 95.69 84 TYR A C 1
ATOM 648 O O . TYR A 1 84 ? -3.932 -2.588 11.713 1.00 95.69 84 TYR A O 1
ATOM 656 N N . GLY A 1 85 ? -5.057 -1.330 13.183 1.00 94.94 85 GLY A N 1
ATOM 657 C CA . GLY A 1 85 ? -4.299 -1.774 14.359 1.00 94.94 85 GLY A CA 1
ATOM 658 C C . GLY A 1 85 ? -2.870 -1.225 14.444 1.00 94.94 85 GLY A C 1
ATOM 659 O O . GLY A 1 85 ? -2.039 -1.757 15.181 1.00 94.94 85 GLY A O 1
ATOM 660 N N . LEU A 1 86 ? -2.547 -0.166 13.695 1.00 95.88 86 LEU A N 1
ATOM 661 C CA . LEU A 1 86 ? -1.215 0.436 13.680 1.00 95.88 86 LEU A CA 1
ATOM 662 C C . LEU A 1 86 ? -1.227 1.840 14.290 1.00 95.88 86 LEU A C 1
ATOM 664 O O . LEU A 1 86 ? -1.989 2.706 13.881 1.00 95.88 86 LEU A O 1
ATOM 668 N N . ALA A 1 87 ? -0.291 2.114 15.199 1.00 95.19 87 ALA A N 1
ATOM 669 C CA . ALA A 1 87 ? -0.130 3.452 15.779 1.00 95.19 87 ALA A CA 1
ATOM 670 C C . ALA A 1 87 ? 0.450 4.488 14.791 1.00 95.19 87 ALA A C 1
ATOM 672 O O . ALA A 1 87 ? 0.333 5.691 15.003 1.00 95.19 87 ALA A O 1
ATOM 673 N N . ARG A 1 88 ? 1.135 4.032 13.732 1.00 96.00 88 ARG A N 1
ATOM 674 C CA . ARG A 1 88 ? 1.731 4.881 12.688 1.00 96.00 88 ARG A CA 1
ATOM 675 C C . ARG A 1 88 ? 1.958 4.101 11.397 1.00 96.00 88 ARG A C 1
ATOM 677 O O . ARG A 1 88 ? 2.064 2.875 11.419 1.00 96.00 88 ARG A O 1
ATOM 684 N N . ILE A 1 89 ? 2.139 4.826 10.295 1.00 96.12 89 ILE A N 1
ATOM 685 C CA . ILE A 1 89 ? 2.509 4.244 8.998 1.00 96.12 89 ILE A CA 1
ATOM 686 C C . ILE A 1 89 ? 3.864 3.516 9.115 1.00 96.12 89 ILE A C 1
ATOM 688 O O . ILE A 1 89 ? 4.815 4.073 9.680 1.00 96.12 89 ILE A O 1
ATOM 692 N N . PRO A 1 90 ? 3.984 2.271 8.614 1.00 95.25 90 PRO A N 1
ATOM 693 C CA . PRO A 1 90 ? 5.244 1.535 8.636 1.00 95.25 90 PRO A CA 1
ATOM 694 C C . PRO A 1 90 ? 6.279 2.145 7.678 1.00 95.25 90 PRO A C 1
ATOM 696 O O . PRO A 1 90 ? 5.944 2.900 6.779 1.00 95.25 90 PRO A O 1
ATOM 699 N N . ARG A 1 91 ? 7.566 1.795 7.817 1.00 94.38 91 ARG A N 1
ATOM 700 C CA . ARG A 1 91 ? 8.599 2.286 6.875 1.00 94.38 91 ARG A CA 1
ATOM 701 C C . ARG A 1 91 ? 8.525 1.643 5.487 1.00 94.38 91 ARG A C 1
ATOM 703 O O . ARG A 1 91 ? 8.988 2.231 4.522 1.00 94.38 91 ARG A O 1
ATOM 710 N N . SER A 1 92 ? 8.017 0.414 5.405 1.00 94.81 92 SER A N 1
ATOM 711 C CA . SER A 1 92 ? 7.865 -0.320 4.143 1.00 94.81 92 SER A CA 1
ATOM 712 C C . SER A 1 92 ? 6.504 -0.997 4.101 1.00 94.81 92 SER A C 1
ATOM 714 O O . SER A 1 92 ? 5.651 -0.604 3.313 1.00 94.81 92 SER A O 1
ATOM 716 N N . PHE A 1 93 ? 6.270 -1.956 4.996 1.00 96.44 93 PHE A N 1
ATOM 717 C CA . PHE A 1 93 ? 4.975 -2.600 5.167 1.00 96.44 93 PHE A CA 1
ATOM 718 C C . PHE A 1 93 ? 4.853 -3.239 6.556 1.00 96.44 93 PHE A C 1
ATOM 720 O O . PHE A 1 93 ? 5.859 -3.412 7.253 1.00 96.44 93 PHE A O 1
ATOM 727 N N . ARG A 1 94 ? 3.631 -3.601 6.952 1.00 96.94 94 ARG A N 1
ATOM 728 C CA . ARG A 1 94 ? 3.329 -4.460 8.109 1.00 96.94 94 ARG A CA 1
ATOM 729 C C . ARG A 1 94 ? 2.179 -5.399 7.764 1.00 96.94 94 ARG A C 1
ATOM 731 O O . ARG A 1 94 ? 1.265 -4.987 7.059 1.00 96.94 94 ARG A O 1
ATOM 738 N N . TYR A 1 95 ? 2.242 -6.628 8.272 1.00 96.38 95 TYR A N 1
ATOM 739 C CA . TYR A 1 95 ? 1.102 -7.540 8.235 1.00 96.38 95 TYR A CA 1
ATOM 740 C C . TYR A 1 95 ? 0.072 -7.115 9.273 1.00 96.38 95 TYR A C 1
ATOM 742 O O . TYR A 1 95 ? 0.445 -6.689 10.370 1.00 96.38 95 TYR A O 1
ATOM 750 N N . VAL A 1 96 ? -1.192 -7.232 8.897 1.00 95.38 96 VAL A N 1
ATOM 751 C CA . VAL A 1 96 ? -2.361 -6.961 9.728 1.00 95.38 96 VAL A CA 1
ATOM 752 C C . VAL A 1 96 ? -3.387 -8.063 9.488 1.00 95.38 96 VAL A C 1
ATOM 754 O O . VAL A 1 96 ? -3.344 -8.748 8.462 1.00 95.38 96 VAL A O 1
ATOM 757 N N . GLU A 1 97 ? -4.298 -8.245 10.432 1.00 90.12 97 GLU A N 1
ATOM 758 C CA . GLU A 1 97 ? -5.450 -9.117 10.218 1.00 90.12 97 GLU A CA 1
ATOM 759 C C . GLU A 1 97 ? -6.375 -8.484 9.174 1.00 90.12 97 GLU A C 1
ATOM 761 O O . GLU A 1 97 ? -6.546 -7.262 9.140 1.00 90.12 97 GLU A O 1
ATOM 766 N N . GLU A 1 98 ? -6.921 -9.303 8.275 1.00 79.19 98 GLU A N 1
ATOM 767 C CA . GLU A 1 98 ? -7.956 -8.841 7.358 1.00 79.19 98 GLU A CA 1
ATOM 768 C C . GLU A 1 98 ? -9.242 -8.587 8.160 1.00 79.19 98 GLU A C 1
ATOM 770 O O . GLU A 1 98 ? -9.770 -9.504 8.790 1.00 79.19 98 GLU A O 1
ATOM 775 N N . GLY A 1 99 ? -9.681 -7.325 8.185 1.00 63.84 99 GLY A N 1
ATOM 776 C CA . GLY A 1 99 ? -10.921 -6.879 8.831 1.00 63.84 99 GLY A CA 1
ATOM 777 C C . GLY A 1 99 ? -12.113 -6.832 7.888 1.00 63.84 99 GLY A C 1
ATOM 778 O O . GLY A 1 99 ? -11.904 -6.840 6.651 1.00 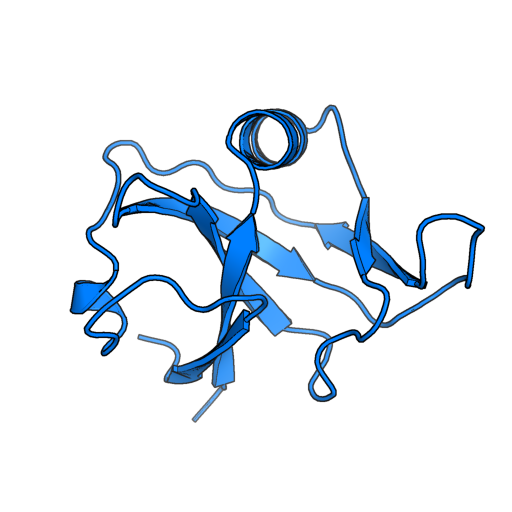63.84 99 GLY A O 1
#

Sequence (99 aa):
MSEAIVLAISAENAEAILSGERDRDHRRFPPKKLPARAYLAVVGTGSVIGECHLGEPERNTAKGWALPVTKPRRYRTPRPVTDYGLARIPRSFRYVEEG

pLDDT: mean 94.82, std 6.41, range [54.38, 98.44]

Radius of gyration: 12.31 Å; Cα contacts (8 Å, |Δi|>4): 223; chains: 1; bounding box: 32×27×30 Å

Foldseek 3Di:
DAKAKAFEDAPVVLVCLQVVVDFWDFDQDDDPDPQHKYFYDHPPPQWGFWIWTWHDFDDQDPRGTITTTHDTGGDPDIDGCVVQVDPGRDPGMDIGDDD